Protein AF-A0A556RUH8-F1 (afdb_monomer_lite)

Sequence (161 aa):
MPDSLNKQFDNFNIKYSFSDSQRRYANPGLFAAMLGSIAVYNKSVTTTGSAFKWGSCFPSINHINGMSIDFTYKSYKGYKTVEINGKKIRERDYHPHTSQQYKDDEAFLNAMRLFFEKILVGKNVHFEEFRKLKGVANGGGLHDGHFHAEFSLTKIKEIEE

Organism: NCBI:txid1196095

Foldseek 3Di:
DDQWDFDDDPQFTQTEGEAADQAPDADPLRVVLVSQLRRQLRDYWYWHHAHHPVQHDPPDPQRGNRQKTKTFQLQWPAWDWDADPNDTDTDTHGHACVDPSVVSNLSSLVSSVVRFQAKEAEPDPRCVVVCVDHRYHHPYHVRPGIIMTGHDPVPDDDDDD

Secondary structure (DSSP, 8-state):
--SEEEEEETTEEEEEEE-S-S--B--HHHHHHHHHHHHHHTS-EEEEE-B-TTS--TT-GGGGGG-EEEEE-SSEEEEEEEEETTEEEEEEEE--TTSHHHHHHHHHHHHHTTT-SEEEE-SSGGGTTGGGSTTEEE--GGGGSEEEEE--GGG------

Structure (mmCIF, N/CA/C/O backbone):
data_AF-A0A556RUH8-F1
#
_entry.id   AF-A0A556RUH8-F1
#
loop_
_atom_site.group_PDB
_atom_site.id
_atom_site.type_symbol
_atom_site.label_atom_id
_atom_site.label_alt_id
_atom_site.label_comp_id
_atom_site.label_asym_id
_atom_site.label_entity_id
_atom_site.label_seq_id
_atom_site.pdbx_PDB_ins_code
_atom_site.Cartn_x
_atom_site.Cartn_y
_atom_site.Cartn_z
_atom_site.occupancy
_atom_site.B_iso_or_equiv
_atom_site.auth_seq_id
_atom_site.auth_comp_id
_atom_site.auth_asym_id
_atom_site.auth_atom_id
_atom_site.pdbx_PDB_model_num
ATOM 1 N N . MET A 1 1 ? -17.424 -1.406 -1.920 1.00 86.88 1 MET A N 1
ATOM 2 C CA . MET A 1 1 ? -16.996 -0.037 -1.564 1.00 86.88 1 MET A CA 1
ATOM 3 C C . MET A 1 1 ? -17.386 0.926 -2.679 1.00 86.88 1 MET A C 1
ATOM 5 O O . MET A 1 1 ? -17.464 0.462 -3.815 1.00 86.88 1 MET A O 1
ATOM 9 N N . PRO A 1 2 ? -17.695 2.203 -2.385 1.00 89.31 2 PRO A N 1
ATOM 10 C CA . PRO A 1 2 ? -17.899 3.211 -3.423 1.00 89.31 2 PRO A CA 1
ATOM 11 C C . PRO A 1 2 ? -16.605 3.482 -4.204 1.00 89.31 2 PRO A C 1
ATOM 13 O O . PRO A 1 2 ? -15.507 3.172 -3.748 1.00 89.31 2 PRO A O 1
ATOM 16 N N . ASP A 1 3 ? -16.746 4.075 -5.387 1.00 91.19 3 ASP A N 1
ATOM 17 C CA . ASP A 1 3 ? -15.632 4.352 -6.306 1.00 91.19 3 ASP A CA 1
ATOM 18 C C . ASP A 1 3 ? -14.676 5.424 -5.786 1.00 91.19 3 ASP A C 1
ATOM 20 O O . ASP A 1 3 ? -13.520 5.512 -6.189 1.00 91.19 3 ASP A O 1
ATOM 24 N N . SER A 1 4 ? -15.169 6.270 -4.895 1.00 94.88 4 SER A N 1
ATOM 25 C CA . SER A 1 4 ? -14.366 7.253 -4.197 1.00 94.88 4 SER A CA 1
ATOM 26 C C . SER A 1 4 ? -15.063 7.661 -2.913 1.00 94.88 4 SER A C 1
ATOM 28 O O . SER A 1 4 ? -16.277 7.500 -2.750 1.00 94.88 4 SER A O 1
ATOM 30 N N . LEU A 1 5 ? -14.278 8.217 -2.004 1.00 95.06 5 LEU A N 1
ATOM 31 C CA . LEU A 1 5 ? -14.770 8.915 -0.833 1.00 95.06 5 LEU A CA 1
ATOM 32 C C . LEU A 1 5 ? -13.907 10.153 -0.626 1.00 95.06 5 LEU A C 1
ATOM 34 O O . LEU A 1 5 ? -12.697 10.117 -0.836 1.00 95.06 5 LEU A O 1
ATOM 38 N N . ASN A 1 6 ? -14.539 11.245 -0.220 1.00 96.75 6 ASN A N 1
ATOM 39 C CA . ASN A 1 6 ? -13.869 12.458 0.220 1.00 96.75 6 ASN A CA 1
ATOM 40 C C . ASN A 1 6 ? -14.722 13.055 1.337 1.00 96.75 6 ASN A C 1
ATOM 42 O O . ASN A 1 6 ? -15.749 13.685 1.068 1.00 96.75 6 ASN A O 1
ATOM 46 N N . LYS A 1 7 ? -14.369 12.744 2.583 1.00 95.94 7 LYS A N 1
ATOM 47 C CA . LYS A 1 7 ? -15.135 13.130 3.768 1.00 95.94 7 LYS A CA 1
ATOM 48 C C . LYS A 1 7 ? -14.196 13.571 4.882 1.00 95.94 7 LYS A C 1
ATOM 50 O O . LYS A 1 7 ? -13.210 12.898 5.164 1.00 95.94 7 LYS A O 1
ATOM 55 N N . GLN A 1 8 ? -14.559 14.675 5.522 1.00 94.12 8 GLN A N 1
ATOM 56 C CA . GLN A 1 8 ? -13.918 15.179 6.727 1.00 94.12 8 GLN A CA 1
ATOM 57 C C . GLN A 1 8 ? -14.738 14.737 7.945 1.00 94.12 8 GLN A C 1
ATOM 59 O O . GLN A 1 8 ? -15.959 14.899 7.947 1.00 94.12 8 GLN A O 1
ATOM 64 N N . PHE A 1 9 ? -14.061 14.214 8.962 1.00 90.31 9 PHE A N 1
ATOM 65 C CA . PHE A 1 9 ? -14.603 13.896 10.280 1.00 90.31 9 PHE A CA 1
ATOM 66 C C . PHE A 1 9 ? -13.685 14.539 11.320 1.00 90.31 9 PHE A C 1
ATOM 68 O O . PHE A 1 9 ? -12.589 14.039 11.566 1.00 90.31 9 PHE A O 1
ATOM 75 N N . ASP A 1 10 ? -14.090 15.681 11.874 1.00 91.62 10 ASP A N 1
ATOM 76 C CA . ASP A 1 10 ? -13.254 16.518 12.743 1.00 91.62 10 ASP A CA 1
ATOM 77 C C . ASP A 1 10 ? -11.872 16.794 12.125 1.00 91.62 10 ASP A C 1
ATOM 79 O O . ASP A 1 10 ? -11.763 17.478 11.105 1.00 91.62 10 ASP A O 1
ATOM 83 N N . ASN A 1 11 ? -10.815 16.220 12.704 1.00 91.50 11 ASN A N 1
ATOM 84 C CA . ASN A 1 11 ? -9.428 16.372 12.264 1.00 91.50 11 ASN A CA 1
ATOM 85 C C . ASN A 1 11 ? -8.981 15.297 11.255 1.00 91.50 11 ASN A C 1
ATOM 87 O O . ASN A 1 11 ? -7.858 15.359 10.750 1.00 91.50 11 ASN A O 1
ATOM 91 N N . PHE A 1 12 ? -9.839 14.322 10.954 1.00 92.44 12 PHE A N 1
ATOM 92 C CA . PHE A 1 12 ? -9.554 13.219 10.045 1.00 92.44 12 PHE A CA 1
ATOM 93 C C . PHE A 1 12 ? -10.133 13.481 8.657 1.00 92.44 12 PHE A C 1
ATOM 95 O O . PHE A 1 12 ? -11.330 13.717 8.492 1.00 92.44 12 PHE A O 1
ATOM 102 N N . ASN A 1 13 ? -9.290 13.370 7.638 1.00 94.50 13 ASN A N 1
ATOM 103 C CA . ASN A 1 13 ? -9.694 13.386 6.243 1.00 94.50 13 ASN A CA 1
ATOM 104 C C . ASN A 1 13 ? -9.624 11.972 5.669 1.00 94.50 13 ASN A C 1
ATOM 106 O O . ASN A 1 13 ? -8.546 11.396 5.505 1.00 94.50 13 ASN A O 1
ATOM 110 N N . ILE A 1 14 ? -10.785 11.428 5.319 1.00 96.56 14 ILE A N 1
ATOM 111 C CA . ILE A 1 14 ? -10.893 10.143 4.647 1.00 96.56 14 ILE A CA 1
ATOM 112 C C . ILE A 1 14 ? -11.099 10.400 3.161 1.00 96.56 14 ILE A C 1
ATOM 114 O O . ILE A 1 14 ? -12.210 10.690 2.699 1.00 96.56 14 ILE A O 1
ATOM 118 N N . LYS A 1 15 ? -10.005 10.265 2.405 1.00 97.44 15 LYS A N 1
ATOM 119 C CA . LYS A 1 15 ? -9.995 10.471 0.959 1.00 97.44 15 LYS A CA 1
ATOM 120 C C . LYS A 1 15 ? -9.384 9.289 0.212 1.00 97.44 15 LYS A C 1
ATOM 122 O O . LYS A 1 15 ? -8.211 8.971 0.397 1.00 97.44 15 LYS A O 1
ATOM 127 N N . TYR A 1 16 ? -10.159 8.674 -0.678 1.00 96.75 16 TYR A N 1
ATOM 128 C CA . TYR A 1 16 ? -9.640 7.675 -1.609 1.00 96.75 16 TYR A CA 1
ATOM 129 C C . TYR A 1 16 ? -10.362 7.679 -2.953 1.00 96.75 16 TYR A C 1
ATOM 131 O O . TYR A 1 16 ? -11.505 8.124 -3.069 1.00 96.75 16 TYR A O 1
ATOM 139 N N . SER A 1 17 ? -9.690 7.114 -3.950 1.00 96.31 17 SER A N 1
ATOM 140 C CA . SER A 1 17 ? -10.268 6.724 -5.235 1.00 96.31 17 SER A CA 1
ATOM 141 C C . SER A 1 17 ? -9.977 5.258 -5.526 1.00 96.31 17 SER A C 1
ATOM 143 O O . SER A 1 17 ? -8.940 4.728 -5.126 1.00 96.31 17 SER A O 1
ATOM 145 N N . PHE A 1 18 ? -10.889 4.612 -6.235 1.00 94.06 18 PHE A N 1
ATOM 146 C CA . PHE A 1 18 ? -10.732 3.265 -6.752 1.00 94.06 18 PHE A CA 1
ATOM 147 C C . PHE A 1 18 ? -10.385 3.297 -8.247 1.00 94.06 18 PHE A C 1
ATOM 149 O O . PHE A 1 18 ? -10.999 4.046 -9.009 1.00 94.06 18 PHE A O 1
ATOM 156 N N . SER A 1 19 ? -9.435 2.463 -8.673 1.00 90.56 19 SER A N 1
ATOM 157 C CA . SER A 1 19 ? -9.022 2.321 -10.076 1.00 90.56 19 SER A CA 1
ATOM 158 C C . SER A 1 19 ? -8.778 0.860 -10.480 1.00 90.56 19 SER A C 1
ATOM 160 O O . SER A 1 19 ? -8.849 -0.057 -9.669 1.00 90.56 19 SER A O 1
ATOM 162 N N . ASP A 1 20 ? -8.493 0.647 -11.767 1.00 80.75 20 ASP A N 1
ATOM 163 C CA . ASP A 1 20 ? -7.796 -0.526 -12.328 1.00 80.75 20 ASP A CA 1
ATOM 164 C C . ASP A 1 20 ? -8.478 -1.902 -12.294 1.00 80.75 20 ASP A C 1
ATOM 166 O O . ASP A 1 20 ? -7.974 -2.839 -12.917 1.00 80.75 20 ASP A O 1
ATOM 170 N N . SER A 1 21 ? -9.635 -2.075 -11.650 1.00 84.75 21 SER A N 1
ATOM 171 C CA . SER A 1 21 ? -10.362 -3.349 -11.739 1.00 84.75 21 SER A CA 1
ATOM 172 C C . SER A 1 21 ? -11.881 -3.227 -11.602 1.00 84.75 21 SER A C 1
ATOM 174 O O . SER A 1 21 ? -12.439 -2.161 -11.377 1.00 84.75 21 SER A O 1
ATOM 176 N N . GLN A 1 22 ? -12.592 -4.345 -11.753 1.00 87.00 22 GLN A N 1
ATOM 177 C CA . GLN A 1 22 ? -14.010 -4.458 -11.376 1.00 87.00 22 GLN A CA 1
ATOM 178 C C . GLN A 1 22 ? -14.188 -5.029 -9.957 1.00 87.00 22 GLN A C 1
ATOM 180 O O . GLN A 1 22 ? -15.314 -5.206 -9.487 1.00 87.00 22 GLN A O 1
ATOM 185 N N . ARG A 1 23 ? -13.082 -5.311 -9.255 1.00 89.12 23 ARG A N 1
ATOM 186 C CA . ARG A 1 23 ? -13.060 -5.992 -7.959 1.00 89.12 23 ARG A CA 1
ATOM 187 C C . ARG A 1 23 ? -13.343 -5.011 -6.810 1.00 89.12 23 ARG A C 1
ATOM 189 O O . ARG A 1 23 ? -12.465 -4.689 -6.017 1.00 89.12 23 ARG A O 1
ATOM 196 N N . ARG A 1 24 ? -14.572 -4.489 -6.759 1.00 88.50 24 ARG A N 1
ATOM 197 C CA . ARG A 1 24 ? -15.016 -3.420 -5.833 1.00 88.50 24 ARG A CA 1
ATOM 198 C C . ARG A 1 24 ? -15.602 -3.927 -4.514 1.00 88.50 24 ARG A C 1
ATOM 200 O O . ARG A 1 24 ? -16.005 -3.133 -3.659 1.00 88.50 24 ARG A O 1
ATOM 207 N N . TYR A 1 25 ? -15.749 -5.234 -4.355 1.00 90.50 25 TYR A N 1
ATOM 208 C CA . TYR A 1 25 ? -16.288 -5.811 -3.137 1.00 90.50 25 TYR A CA 1
ATOM 209 C C . TYR A 1 25 ? -15.175 -5.983 -2.113 1.00 90.50 25 TYR A C 1
ATOM 211 O O . TYR A 1 25 ? -14.205 -6.690 -2.361 1.00 90.50 25 TYR A O 1
ATOM 219 N N . ALA A 1 26 ? -15.357 -5.339 -0.967 1.00 92.00 26 ALA A N 1
ATOM 220 C CA . ALA A 1 26 ? -14.530 -5.477 0.215 1.00 92.00 26 ALA A CA 1
ATOM 221 C C . ALA A 1 26 ? -15.437 -5.976 1.340 1.00 92.00 26 ALA A C 1
ATOM 223 O O . ALA A 1 26 ? -16.564 -5.486 1.475 1.00 92.00 26 ALA A O 1
ATOM 224 N N . ASN A 1 27 ? -14.953 -6.929 2.133 1.00 91.38 27 ASN A N 1
ATOM 225 C CA . ASN A 1 27 ? -15.631 -7.321 3.361 1.00 91.38 27 ASN A CA 1
ATOM 226 C C . ASN A 1 27 ? -15.825 -6.0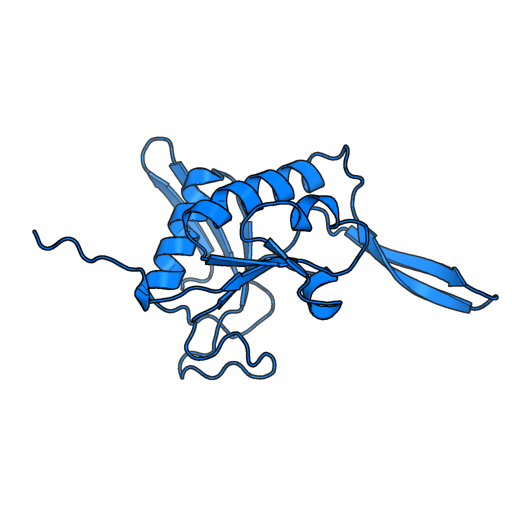77 4.263 1.00 91.38 27 ASN A C 1
ATOM 228 O O . ASN A 1 27 ? -14.919 -5.242 4.311 1.00 91.38 27 ASN A O 1
ATOM 232 N N . PRO A 1 28 ? -16.956 -5.924 4.983 1.00 91.25 28 PRO A N 1
ATOM 233 C CA . PRO A 1 28 ? -17.198 -4.752 5.828 1.00 91.25 28 PRO A CA 1
ATOM 234 C C . PRO A 1 28 ? -16.091 -4.468 6.852 1.00 91.25 28 PRO A C 1
ATOM 236 O O . PRO A 1 28 ? -15.685 -3.317 6.991 1.00 91.25 28 PRO A O 1
ATOM 239 N N . GLY A 1 29 ? -15.551 -5.499 7.510 1.00 91.19 29 GLY A N 1
ATOM 240 C CA . GLY A 1 29 ? -14.451 -5.354 8.466 1.00 91.19 29 GLY A CA 1
ATOM 241 C C . GLY A 1 29 ? -13.157 -4.892 7.797 1.00 91.19 29 GLY A C 1
ATOM 242 O O . GLY A 1 29 ? -12.512 -3.959 8.272 1.00 91.19 29 GLY A O 1
ATOM 243 N N . LEU A 1 30 ? -12.830 -5.463 6.632 1.00 93.31 30 LEU A N 1
ATOM 244 C CA . LEU A 1 30 ? -11.696 -5.001 5.829 1.00 93.31 30 LEU A CA 1
ATOM 245 C C . LEU A 1 30 ? -11.887 -3.545 5.385 1.00 93.31 30 LEU A C 1
ATOM 247 O O . LEU A 1 30 ? -10.947 -2.753 5.405 1.00 93.31 30 LEU A O 1
ATOM 251 N N . PHE A 1 31 ? -13.100 -3.182 4.969 1.00 94.12 31 PHE A N 1
ATOM 252 C CA . PHE A 1 31 ? -13.390 -1.830 4.514 1.00 94.12 31 PHE A CA 1
ATOM 253 C C . PHE A 1 31 ? -13.282 -0.828 5.669 1.00 94.12 31 PHE A C 1
ATOM 255 O O . PHE A 1 31 ? -12.683 0.229 5.496 1.00 94.12 31 PHE A O 1
ATOM 262 N N . ALA A 1 32 ? -13.753 -1.180 6.866 1.00 93.62 32 ALA A N 1
ATOM 263 C CA . ALA A 1 32 ? -13.547 -0.379 8.069 1.00 93.62 32 ALA A CA 1
ATOM 264 C C . ALA A 1 32 ? -12.051 -0.218 8.405 1.00 93.62 32 ALA A C 1
ATOM 266 O O . ALA A 1 32 ? -11.602 0.902 8.647 1.00 93.62 32 ALA A O 1
ATOM 267 N N . ALA A 1 33 ? -11.259 -1.295 8.329 1.00 94.62 33 ALA A N 1
ATOM 268 C CA . ALA A 1 33 ? -9.805 -1.253 8.522 1.00 94.62 33 ALA A CA 1
ATOM 269 C C . ALA A 1 33 ? -9.102 -0.334 7.505 1.00 94.62 33 ALA A C 1
ATOM 271 O O . ALA A 1 33 ? -8.223 0.455 7.868 1.00 94.62 33 ALA A O 1
ATOM 272 N N . MET A 1 34 ? -9.528 -0.372 6.238 1.00 95.50 34 MET A N 1
ATOM 273 C CA . MET A 1 34 ? -9.074 0.565 5.207 1.00 95.50 34 MET A CA 1
ATOM 274 C C . MET A 1 34 ? -9.404 2.014 5.589 1.00 95.50 34 MET A C 1
ATOM 276 O O . MET A 1 34 ? -8.516 2.863 5.549 1.00 95.50 34 MET A O 1
ATOM 280 N N . LEU A 1 35 ? -10.652 2.315 5.964 1.00 95.69 35 LEU A N 1
ATOM 281 C CA . LEU A 1 35 ? -11.061 3.677 6.327 1.00 95.69 35 LEU A CA 1
ATOM 282 C C . LEU A 1 35 ? -10.295 4.195 7.552 1.00 95.69 35 LEU A C 1
ATOM 284 O O . LEU A 1 35 ? -9.838 5.337 7.531 1.00 95.69 35 LEU A O 1
ATOM 288 N N . GLY A 1 36 ? -10.082 3.352 8.567 1.00 95.50 36 GLY A N 1
ATOM 289 C CA . GLY A 1 36 ? -9.261 3.678 9.736 1.00 95.50 36 GLY A CA 1
ATOM 290 C C . GLY A 1 36 ? -7.810 3.990 9.361 1.00 95.50 36 GLY A C 1
ATOM 291 O O . GLY A 1 36 ? -7.254 4.995 9.802 1.00 95.50 36 GLY A O 1
ATOM 292 N N . SER A 1 37 ? -7.222 3.193 8.465 1.00 96.75 37 SER A N 1
ATOM 293 C CA . SER A 1 37 ? -5.863 3.430 7.956 1.00 96.75 37 SER A CA 1
ATOM 294 C C . SER A 1 37 ? -5.756 4.777 7.233 1.00 96.75 37 SER A C 1
ATOM 296 O O . SER A 1 37 ? -4.797 5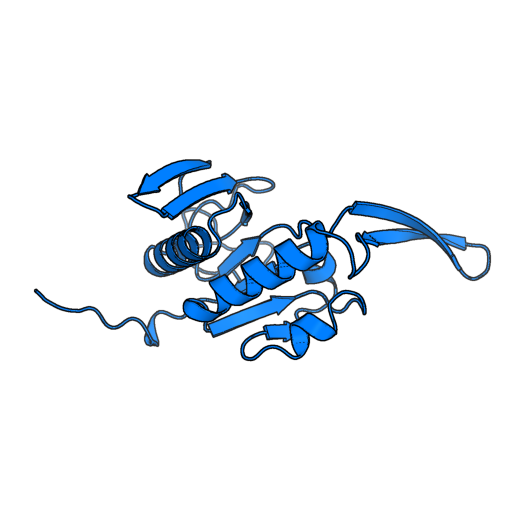.519 7.432 1.00 96.75 37 SER A O 1
ATOM 298 N N . ILE A 1 38 ? -6.755 5.126 6.415 1.00 97.50 38 ILE A N 1
ATOM 299 C CA . ILE A 1 38 ? -6.789 6.405 5.690 1.00 97.50 38 ILE A CA 1
ATOM 300 C C . ILE A 1 38 ? -6.979 7.574 6.659 1.00 97.50 38 ILE A C 1
ATOM 302 O O . ILE A 1 38 ? -6.311 8.591 6.499 1.00 97.50 38 ILE A O 1
ATOM 306 N N . ALA A 1 39 ? -7.837 7.429 7.672 1.00 97.19 39 ALA A N 1
ATOM 307 C CA . ALA A 1 39 ? -8.043 8.456 8.688 1.00 97.19 39 ALA A CA 1
ATOM 308 C C . ALA A 1 39 ? -6.733 8.786 9.421 1.00 97.19 39 ALA A C 1
ATOM 310 O O . ALA A 1 39 ? -6.361 9.953 9.510 1.00 97.19 39 ALA A O 1
ATOM 311 N N . VAL A 1 40 ? -5.986 7.765 9.862 1.00 96.88 40 VAL A N 1
ATOM 312 C CA . VAL A 1 40 ? -4.677 7.950 10.516 1.00 96.88 40 VAL A CA 1
ATOM 313 C C . VAL A 1 40 ? -3.649 8.568 9.563 1.00 96.88 40 VAL A C 1
ATOM 315 O O . VAL A 1 40 ? -2.880 9.439 9.961 1.00 96.88 40 VAL A O 1
ATOM 318 N N . TYR A 1 41 ? -3.636 8.144 8.298 1.00 97.56 41 TYR A N 1
ATOM 319 C CA . TYR A 1 41 ? -2.720 8.677 7.288 1.00 97.56 41 TYR A CA 1
ATOM 320 C C . TYR A 1 41 ? -3.038 10.126 6.876 1.00 97.56 41 TYR A C 1
ATOM 322 O O . TYR A 1 41 ? -2.137 10.882 6.504 1.00 97.56 41 TYR A O 1
ATOM 330 N N . ASN A 1 42 ? -4.314 10.513 6.945 1.00 96.31 42 ASN A N 1
ATOM 331 C CA . ASN A 1 42 ? -4.839 11.855 6.698 1.00 96.31 42 ASN A CA 1
ATOM 332 C C . ASN A 1 42 ? -4.459 12.456 5.328 1.00 96.31 42 ASN A C 1
ATOM 334 O O . ASN A 1 42 ? -4.290 13.667 5.162 1.00 96.31 42 ASN A O 1
ATOM 338 N N . LYS A 1 43 ? -4.285 11.596 4.322 1.00 96.00 43 LYS A N 1
ATOM 339 C CA . LYS A 1 43 ? -3.927 11.949 2.944 1.00 96.00 43 LYS A CA 1
ATOM 340 C C . LYS A 1 43 ? -4.665 11.028 1.975 1.00 96.00 43 LYS A C 1
ATOM 342 O O . LYS A 1 43 ? -5.086 9.931 2.326 1.00 96.00 43 LYS A O 1
ATOM 347 N N . SER A 1 44 ? -4.780 11.472 0.725 1.00 96.56 44 SER A N 1
ATOM 348 C CA . SER A 1 44 ? -5.427 10.687 -0.330 1.00 96.56 44 SER A CA 1
ATOM 349 C C . SER A 1 44 ? -4.638 9.422 -0.668 1.00 96.56 44 SER A C 1
ATOM 351 O O . SER A 1 44 ? -3.412 9.485 -0.818 1.00 96.56 44 SER A O 1
ATOM 353 N N . VAL A 1 45 ? -5.358 8.321 -0.888 1.00 96.75 45 VAL A N 1
ATOM 354 C CA . VAL A 1 45 ? -4.819 7.047 -1.395 1.00 96.75 45 VAL A CA 1
ATOM 355 C C . VAL A 1 45 ? -5.601 6.554 -2.613 1.00 96.75 45 VAL A C 1
ATOM 357 O O . VAL A 1 45 ? -6.755 6.938 -2.812 1.00 96.75 45 VAL A O 1
ATOM 360 N N . THR A 1 46 ? -4.991 5.675 -3.406 1.00 96.69 46 THR A N 1
ATOM 361 C CA . THR A 1 46 ? -5.670 4.971 -4.500 1.00 96.69 46 THR A CA 1
ATOM 362 C C . THR A 1 46 ? -5.651 3.475 -4.224 1.00 96.69 46 THR A C 1
ATOM 364 O O . THR A 1 46 ? -4.585 2.901 -4.001 1.00 96.69 46 THR A O 1
ATOM 367 N N . THR A 1 47 ? -6.827 2.848 -4.235 1.00 94.94 47 THR A N 1
ATOM 368 C CA . THR A 1 47 ? -6.975 1.388 -4.162 1.00 94.94 47 THR A CA 1
ATOM 369 C C . THR A 1 47 ? -7.276 0.815 -5.545 1.00 94.94 47 THR A C 1
ATOM 371 O O . THR A 1 47 ? -8.025 1.416 -6.312 1.00 94.94 47 THR A O 1
ATOM 374 N N . THR A 1 48 ? -6.697 -0.339 -5.878 1.00 91.25 48 THR A N 1
ATOM 375 C CA . THR A 1 48 ? -6.816 -0.941 -7.220 1.00 91.25 48 THR A CA 1
ATOM 376 C C . THR A 1 48 ? -7.705 -2.184 -7.263 1.00 91.25 48 THR A C 1
ATOM 378 O O . THR A 1 48 ? -7.993 -2.730 -8.335 1.00 91.25 48 THR A O 1
ATOM 381 N N . GLY A 1 49 ? -8.170 -2.678 -6.114 1.00 85.00 49 GLY A N 1
ATOM 382 C CA . GLY A 1 49 ? -8.941 -3.915 -6.102 1.00 85.00 49 GLY A CA 1
ATOM 383 C C . GLY A 1 49 ? -9.029 -4.623 -4.766 1.00 85.00 49 GLY A C 1
ATOM 384 O O . GLY A 1 49 ? -8.105 -4.605 -3.961 1.00 85.00 49 GLY A O 1
ATOM 385 N N . SER A 1 50 ? -10.146 -5.319 -4.595 1.00 91.38 50 SER A N 1
ATOM 386 C CA . SER A 1 50 ? -10.348 -6.392 -3.631 1.00 91.38 50 SER A CA 1
ATOM 387 C C . SER A 1 50 ? -10.947 -7.602 -4.370 1.00 91.38 50 SER A C 1
ATOM 389 O O . SER A 1 50 ? -10.257 -8.199 -5.204 1.00 91.38 50 SER A O 1
ATOM 391 N N . ALA A 1 51 ? -12.229 -7.925 -4.171 1.00 91.94 51 ALA A N 1
ATOM 392 C CA . ALA A 1 51 ? -12.931 -9.024 -4.845 1.00 91.94 51 ALA A CA 1
ATOM 393 C C . ALA A 1 51 ? -14.084 -8.555 -5.750 1.00 91.94 51 ALA A C 1
ATOM 395 O O . ALA A 1 51 ? -14.546 -7.415 -5.681 1.00 91.94 51 ALA A O 1
ATO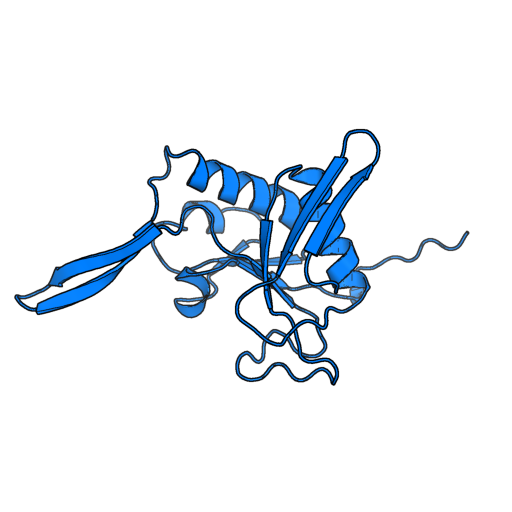M 396 N N . PHE A 1 52 ? -14.600 -9.445 -6.596 1.00 90.06 52 PHE A N 1
ATOM 397 C CA . PHE A 1 52 ? -15.891 -9.258 -7.262 1.00 90.06 52 PHE A CA 1
ATOM 398 C C . PHE A 1 52 ? -17.052 -9.351 -6.263 1.00 90.06 52 PHE A C 1
ATOM 400 O O . PHE A 1 52 ? -16.923 -9.947 -5.197 1.00 90.06 52 PHE A O 1
ATOM 407 N N . LYS A 1 53 ? -18.224 -8.815 -6.635 1.00 86.38 53 LYS A N 1
ATOM 408 C CA . LYS A 1 53 ? -19.435 -8.822 -5.788 1.00 86.38 53 LYS A CA 1
ATOM 409 C C . LYS A 1 53 ? -19.844 -10.222 -5.310 1.00 86.38 53 LYS A C 1
ATOM 411 O O . LYS A 1 53 ? -20.377 -10.354 -4.219 1.00 86.38 53 LYS A O 1
ATOM 416 N N . TRP A 1 54 ? -19.579 -11.254 -6.107 1.00 86.62 54 TRP A N 1
ATOM 417 C CA . TRP A 1 54 ? -19.844 -12.657 -5.767 1.00 86.62 54 TRP A CA 1
ATOM 418 C C . TRP A 1 54 ? -18.664 -13.350 -5.057 1.00 86.62 54 TRP A C 1
ATOM 420 O O . TRP A 1 54 ? -18.569 -14.572 -5.069 1.00 86.62 54 TRP A O 1
ATOM 430 N N . GLY A 1 55 ? -17.720 -12.590 -4.491 1.00 81.94 55 GLY A N 1
ATOM 431 C CA . GLY A 1 55 ? -16.596 -13.106 -3.698 1.00 81.94 55 GLY A CA 1
ATOM 432 C C . GLY A 1 55 ? -15.425 -13.673 -4.505 1.00 81.94 55 GLY A C 1
ATOM 433 O O . GLY A 1 55 ? -14.368 -13.938 -3.930 1.00 81.94 55 GLY A O 1
ATOM 434 N N . SER A 1 56 ? -15.568 -13.814 -5.830 1.00 86.31 56 SER A N 1
ATOM 435 C CA . SER A 1 56 ? -14.469 -14.257 -6.695 1.00 86.31 56 SER A CA 1
ATOM 436 C C . SER A 1 56 ? -13.315 -13.263 -6.679 1.00 86.31 56 SER A C 1
ATOM 438 O O . SER A 1 56 ? -13.507 -12.046 -6.650 1.00 86.31 56 SER A O 1
ATOM 440 N N . CYS A 1 57 ? -12.105 -13.797 -6.742 1.00 82.75 57 CYS A N 1
ATOM 441 C CA . CYS A 1 57 ? -10.865 -13.047 -6.639 1.00 82.75 57 CYS A CA 1
ATOM 442 C C . CYS A 1 57 ? -9.975 -13.183 -7.886 1.00 82.75 57 CYS A C 1
ATOM 444 O O . CYS A 1 57 ? -8.903 -12.589 -7.935 1.00 82.75 57 CYS A O 1
ATOM 446 N N . PHE A 1 58 ? -10.428 -13.898 -8.928 1.00 81.06 58 PHE A N 1
ATOM 447 C CA . PHE A 1 58 ? -9.656 -14.099 -10.159 1.00 81.06 58 PHE A CA 1
ATOM 448 C C . PHE A 1 58 ? -9.153 -12.763 -10.755 1.00 81.06 58 PHE A C 1
ATOM 450 O O . PHE A 1 58 ? -9.934 -11.813 -10.854 1.00 81.06 58 PHE A O 1
ATOM 457 N N . PRO A 1 59 ? -7.875 -12.665 -11.176 1.00 81.00 59 PRO A N 1
ATOM 458 C CA . PRO A 1 59 ? -6.849 -13.719 -11.196 1.00 81.00 59 PRO A CA 1
ATOM 459 C C . PRO A 1 59 ? -6.039 -13.862 -9.892 1.00 81.00 59 PRO A C 1
ATOM 461 O O . PRO A 1 59 ? -5.176 -14.731 -9.811 1.00 81.00 59 PRO A O 1
ATOM 464 N N . SER A 1 60 ? -6.281 -13.028 -8.878 1.00 81.31 60 SER A N 1
ATOM 465 C CA . SER A 1 60 ? -5.500 -13.001 -7.636 1.00 81.31 60 SER A CA 1
ATOM 466 C C . SER A 1 60 ? -6.204 -13.758 -6.510 1.00 81.31 60 SER A C 1
ATOM 468 O O . SER A 1 60 ? -7.099 -13.233 -5.852 1.00 81.31 60 SER A O 1
ATOM 470 N N . ILE A 1 61 ? -5.765 -14.989 -6.240 1.00 81.56 61 ILE A N 1
ATOM 471 C CA . ILE A 1 61 ? -6.372 -15.873 -5.227 1.00 81.56 61 ILE A CA 1
ATOM 472 C C . ILE A 1 61 ? -6.432 -15.264 -3.814 1.00 81.56 61 ILE A C 1
ATOM 474 O O . ILE A 1 61 ? -7.299 -15.632 -3.023 1.00 81.56 61 ILE A O 1
ATOM 478 N N . ASN A 1 62 ? -5.580 -14.279 -3.518 1.00 84.00 62 ASN A N 1
ATOM 479 C CA . ASN A 1 62 ? -5.451 -13.677 -2.192 1.00 84.00 62 ASN A CA 1
ATOM 480 C C . ASN A 1 62 ? -6.624 -12.762 -1.802 1.00 84.00 62 ASN A C 1
ATOM 482 O O . ASN A 1 62 ? -6.755 -12.424 -0.630 1.00 84.00 62 ASN A O 1
ATOM 486 N N . HIS A 1 63 ? -7.489 -12.357 -2.740 1.00 84.31 63 HIS A N 1
ATOM 487 C CA . HIS A 1 63 ? -8.645 -11.487 -2.446 1.00 84.31 63 HIS A CA 1
ATOM 488 C C . HIS A 1 63 ? -9.945 -12.232 -2.202 1.00 84.31 63 HIS A C 1
ATOM 490 O O . HIS A 1 63 ? -11.015 -11.633 -2.291 1.00 84.31 63 HIS A O 1
ATOM 496 N N . ILE A 1 64 ? -9.892 -13.537 -1.945 1.00 85.88 64 ILE A N 1
ATOM 497 C CA . ILE A 1 64 ? -11.108 -14.328 -1.778 1.00 85.88 64 ILE A CA 1
ATOM 498 C C . ILE A 1 64 ? -12.041 -13.687 -0.742 1.00 85.88 64 ILE A C 1
ATOM 500 O O . ILE A 1 64 ? -11.610 -13.239 0.321 1.00 85.88 64 ILE A O 1
ATOM 504 N N . ASN A 1 65 ? -13.322 -13.574 -1.095 1.00 87.31 65 ASN A N 1
ATOM 505 C CA . ASN A 1 65 ? -14.367 -13.004 -0.241 1.00 87.31 65 ASN A CA 1
ATOM 506 C C . ASN A 1 65 ? -14.103 -11.568 0.257 1.00 87.31 65 ASN A C 1
ATOM 508 O O . ASN A 1 65 ? -14.681 -11.141 1.255 1.00 87.31 65 ASN A O 1
ATOM 512 N N . GLY A 1 66 ? -13.262 -10.802 -0.445 1.00 88.88 66 GLY A N 1
ATOM 513 C CA . GLY A 1 66 ? -12.971 -9.411 -0.100 1.00 88.88 66 GLY A CA 1
ATOM 514 C C . GLY A 1 66 ? -12.130 -9.262 1.170 1.00 88.88 66 GLY A C 1
ATOM 515 O O . GLY A 1 66 ? -12.304 -8.282 1.890 1.00 88.88 66 GLY A O 1
ATOM 516 N N . MET A 1 67 ? -11.269 -10.246 1.453 1.00 90.88 67 MET A N 1
ATOM 517 C CA . MET A 1 67 ? -10.411 -10.319 2.647 1.00 90.88 67 MET A CA 1
ATOM 518 C C . MET A 1 67 ? -9.015 -9.711 2.462 1.00 90.88 67 MET A C 1
ATOM 520 O O . MET A 1 67 ? -8.205 -9.713 3.387 1.00 90.88 67 MET A O 1
ATOM 524 N N . SER A 1 68 ? -8.736 -9.149 1.289 1.00 92.88 68 SER A N 1
ATOM 525 C CA . SER A 1 68 ? -7.552 -8.323 1.072 1.00 92.88 68 SER A CA 1
ATOM 526 C C . SER A 1 68 ? -7.817 -7.185 0.100 1.00 92.88 68 SER A C 1
ATOM 528 O O . SER A 1 68 ? -8.784 -7.216 -0.673 1.00 92.88 68 SER A O 1
ATOM 530 N N . ILE A 1 69 ? -6.967 -6.167 0.138 1.00 94.56 69 ILE A N 1
ATOM 531 C CA . ILE A 1 69 ? -7.110 -4.963 -0.677 1.00 94.56 69 ILE A CA 1
ATOM 532 C C . ILE A 1 69 ? -5.754 -4.436 -1.136 1.00 94.56 69 ILE A C 1
ATOM 534 O O . ILE A 1 69 ? -4.787 -4.425 -0.373 1.00 94.56 69 ILE A O 1
ATOM 538 N N . ASP A 1 70 ? -5.711 -4.000 -2.392 1.00 95.06 70 ASP A N 1
ATOM 539 C CA . ASP A 1 70 ? -4.510 -3.469 -3.026 1.00 95.06 70 ASP A CA 1
ATOM 540 C C . ASP A 1 70 ? -4.505 -1.934 -3.014 1.00 95.06 70 ASP A C 1
ATOM 542 O O . ASP A 1 70 ? -5.548 -1.298 -3.217 1.00 95.06 70 ASP A O 1
ATOM 546 N N . PHE A 1 71 ? -3.321 -1.335 -2.854 1.00 96.25 71 PHE A N 1
ATOM 547 C CA . PHE A 1 71 ? -3.103 0.114 -2.945 1.00 96.25 71 PHE A CA 1
ATOM 548 C C . PHE A 1 71 ? -1.889 0.459 -3.801 1.00 96.25 71 PHE A C 1
ATOM 550 O O . PHE A 1 71 ? -0.864 -0.213 -3.743 1.00 96.25 71 PHE A O 1
ATOM 557 N N . THR A 1 72 ? -1.956 1.551 -4.556 1.00 96.00 72 THR A N 1
ATOM 558 C CA . THR A 1 72 ? -0.814 2.011 -5.359 1.00 96.00 72 THR A CA 1
ATOM 559 C C . THR A 1 72 ? 0.292 2.595 -4.482 1.00 96.00 72 THR A C 1
ATOM 561 O O . THR A 1 72 ? 0.004 3.408 -3.602 1.00 96.00 72 THR A O 1
ATOM 564 N N . TYR A 1 73 ? 1.553 2.294 -4.794 1.00 97.44 73 TYR A N 1
ATOM 565 C CA . TYR A 1 73 ? 2.680 3.069 -4.271 1.00 97.44 73 TYR A CA 1
ATOM 566 C C . TYR A 1 73 ? 2.673 4.480 -4.852 1.00 97.44 73 TYR A C 1
ATOM 568 O O . TYR A 1 73 ? 2.624 4.646 -6.071 1.00 97.44 73 TYR A O 1
ATOM 576 N N . LYS A 1 74 ? 2.830 5.498 -4.008 1.00 97.12 74 LYS A N 1
ATOM 577 C CA . LYS A 1 74 ? 3.149 6.850 -4.475 1.00 97.12 74 LYS A CA 1
ATOM 578 C C . LYS A 1 74 ? 4.568 6.936 -5.013 1.00 97.12 74 LYS A C 1
ATOM 580 O O . LYS A 1 74 ? 4.830 7.751 -5.893 1.00 97.12 74 LYS A O 1
ATOM 585 N N . SER A 1 75 ? 5.490 6.121 -4.498 1.00 97.44 75 SER A N 1
ATOM 586 C CA . SER A 1 75 ? 6.864 6.075 -4.999 1.00 97.44 75 SER A CA 1
ATOM 587 C C . SER A 1 75 ? 6.981 5.415 -6.369 1.00 97.44 75 SER A C 1
ATOM 589 O O . SER A 1 75 ? 8.015 5.587 -7.005 1.00 97.44 75 SER A O 1
ATOM 591 N N . TYR A 1 76 ? 5.954 4.725 -6.876 1.00 95.50 76 TYR A N 1
ATOM 592 C CA . TYR A 1 76 ? 5.984 4.162 -8.223 1.00 95.50 76 TYR A CA 1
ATOM 593 C C . TYR A 1 76 ? 5.894 5.259 -9.291 1.00 95.50 76 TYR A C 1
ATOM 595 O O . TYR A 1 76 ? 4.944 6.035 -9.332 1.00 95.50 76 TYR A O 1
ATOM 603 N N . LYS A 1 77 ? 6.886 5.297 -10.187 1.00 94.44 77 LYS A N 1
ATOM 604 C CA . LYS A 1 77 ? 7.033 6.325 -11.232 1.00 94.44 77 LYS A CA 1
ATOM 605 C C . LYS A 1 77 ? 6.762 5.790 -12.645 1.00 94.44 77 LYS A C 1
ATOM 607 O O . LYS A 1 77 ? 6.848 6.522 -13.628 1.00 94.44 77 LYS A O 1
ATOM 612 N N . GLY A 1 78 ? 6.429 4.506 -12.769 1.00 92.75 78 GLY A N 1
ATOM 613 C CA . GLY A 1 78 ? 6.217 3.844 -14.053 1.00 92.75 78 GLY A CA 1
ATOM 614 C C . GLY A 1 78 ? 7.370 2.913 -14.408 1.00 92.75 78 GLY A C 1
ATOM 615 O O . GLY A 1 78 ? 7.790 2.096 -13.591 1.00 92.75 78 GLY A O 1
ATOM 616 N N . TYR A 1 79 ? 7.858 2.993 -15.645 1.00 94.12 79 TYR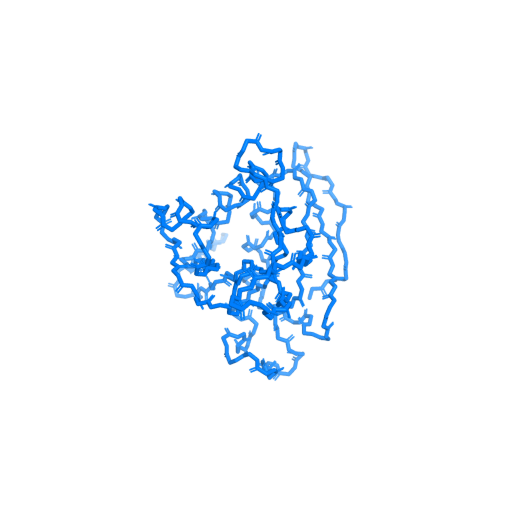 A N 1
ATOM 617 C CA . TYR A 1 79 ? 8.927 2.126 -16.137 1.00 94.12 79 TYR A CA 1
ATOM 618 C C . TYR A 1 79 ? 10.088 2.943 -16.690 1.00 94.12 79 TYR A C 1
ATOM 620 O O . TYR A 1 79 ? 9.873 3.878 -17.461 1.00 94.12 79 TYR A O 1
ATOM 628 N N . LYS A 1 80 ? 11.310 2.521 -16.374 1.00 94.50 80 LYS A N 1
ATOM 629 C CA . LYS A 1 80 ? 12.540 2.972 -17.026 1.00 94.50 80 LYS A CA 1
ATOM 630 C C . LYS A 1 80 ? 13.066 1.888 -17.957 1.00 94.50 80 LYS A C 1
ATOM 632 O O . LYS A 1 80 ? 12.823 0.700 -17.748 1.00 94.50 80 LYS A O 1
ATOM 637 N N . THR A 1 81 ? 13.794 2.302 -18.983 1.00 96.06 81 THR A N 1
ATOM 638 C CA . THR A 1 81 ? 14.543 1.378 -19.835 1.00 96.06 81 THR A CA 1
ATOM 639 C C . THR A 1 81 ? 15.961 1.282 -19.300 1.00 96.06 81 THR A C 1
ATOM 641 O O . THR A 1 81 ? 16.634 2.301 -19.172 1.00 96.06 81 THR A O 1
ATOM 644 N N . VAL A 1 82 ? 16.407 0.067 -19.007 1.00 93.38 82 VAL A N 1
ATOM 645 C CA . VAL A 1 82 ? 17.796 -0.242 -18.663 1.00 93.38 82 VAL A CA 1
ATOM 646 C C . VAL A 1 82 ? 18.384 -1.157 -19.727 1.00 93.38 82 VAL A C 1
ATOM 648 O O . VAL A 1 82 ? 17.650 -1.861 -20.424 1.00 93.38 82 VAL A O 1
ATOM 651 N N . GLU A 1 83 ? 19.702 -1.140 -19.875 1.00 95.44 83 GLU A N 1
ATOM 652 C CA . GLU A 1 83 ? 20.409 -2.033 -20.785 1.00 95.44 83 GLU A CA 1
ATOM 653 C C . GLU A 1 83 ? 21.204 -3.056 -19.979 1.00 95.44 83 GLU A C 1
ATOM 655 O O . GLU A 1 83 ? 22.039 -2.693 -19.155 1.00 95.44 83 GLU A O 1
ATOM 660 N N . ILE A 1 84 ? 20.916 -4.338 -20.199 1.00 92.88 84 ILE A N 1
ATOM 661 C CA . ILE A 1 84 ? 21.593 -5.458 -19.541 1.00 92.88 84 ILE A CA 1
ATOM 662 C C . ILE A 1 84 ? 22.127 -6.365 -20.643 1.00 92.88 84 ILE A C 1
ATOM 664 O O . ILE A 1 84 ? 21.354 -6.864 -21.462 1.00 92.88 84 ILE A O 1
ATOM 668 N N . ASN A 1 85 ? 23.447 -6.565 -20.678 1.00 94.75 85 ASN A N 1
ATOM 669 C CA . ASN A 1 85 ? 24.134 -7.381 -21.688 1.00 94.75 85 ASN A CA 1
ATOM 670 C C . ASN A 1 85 ? 23.749 -7.003 -23.136 1.00 94.75 85 ASN A C 1
ATOM 672 O O . ASN A 1 85 ? 23.466 -7.874 -23.955 1.00 94.75 85 ASN A O 1
ATOM 676 N N . GLY A 1 86 ? 23.661 -5.701 -23.438 1.00 94.50 86 GLY A N 1
ATOM 677 C CA . GLY A 1 86 ? 23.276 -5.193 -24.763 1.00 94.50 86 GLY A CA 1
ATOM 678 C C . GLY A 1 86 ? 21.776 -5.268 -25.085 1.00 94.50 86 GLY A C 1
ATOM 679 O O . GLY A 1 86 ? 21.360 -4.902 -26.184 1.00 94.50 86 GLY A O 1
ATOM 680 N N . LYS A 1 87 ? 20.932 -5.741 -24.155 1.00 95.56 87 LYS A N 1
ATOM 681 C CA . LYS A 1 87 ? 19.476 -5.833 -24.335 1.00 95.56 87 LYS A CA 1
ATOM 682 C C . LYS A 1 87 ? 18.752 -4.755 -23.536 1.00 95.56 87 LYS A C 1
ATOM 684 O O . LYS A 1 87 ? 18.912 -4.658 -22.322 1.00 95.56 87 LYS A O 1
ATOM 689 N N . LYS A 1 88 ? 17.874 -4.003 -24.208 1.00 95.81 88 LYS A N 1
ATOM 690 C CA . LYS A 1 88 ? 16.965 -3.040 -23.568 1.00 95.81 88 LYS A CA 1
ATOM 691 C C . LYS A 1 88 ? 15.822 -3.766 -22.863 1.00 95.81 88 LYS A C 1
ATOM 693 O O . LYS A 1 88 ? 15.058 -4.498 -23.494 1.00 95.81 88 LYS A O 1
ATOM 698 N N . ILE A 1 89 ? 15.695 -3.543 -21.562 1.00 94.44 89 ILE A N 1
ATOM 699 C CA . ILE A 1 89 ? 14.685 -4.140 -20.689 1.00 94.44 89 ILE A CA 1
ATOM 700 C C . ILE A 1 89 ? 13.918 -3.008 -20.005 1.00 94.44 89 ILE A C 1
ATOM 702 O O . ILE A 1 89 ? 14.503 -2.007 -19.595 1.00 94.44 89 ILE A O 1
ATOM 706 N N . ARG A 1 90 ? 12.591 -3.147 -19.906 1.00 93.31 90 ARG A N 1
ATOM 707 C CA . ARG A 1 90 ? 11.760 -2.224 -19.125 1.00 93.31 90 ARG A CA 1
ATOM 708 C C . ARG A 1 90 ? 11.683 -2.728 -17.694 1.00 93.31 90 ARG A C 1
ATOM 710 O O . ARG A 1 90 ? 11.194 -3.827 -17.454 1.00 93.31 90 ARG A O 1
ATOM 717 N N . GLU A 1 91 ? 12.115 -1.902 -16.761 1.00 91.62 91 GLU A N 1
ATOM 718 C CA . GLU A 1 91 ? 12.044 -2.171 -15.330 1.00 91.62 91 GLU A CA 1
ATOM 719 C C . GLU A 1 91 ? 11.191 -1.114 -14.648 1.00 91.62 91 GLU A C 1
ATOM 721 O O . GLU A 1 91 ? 11.056 0.004 -15.147 1.00 91.62 91 GLU A O 1
ATOM 726 N N . ARG A 1 92 ? 10.593 -1.462 -13.508 1.00 93.25 92 ARG A N 1
ATOM 727 C CA . ARG A 1 92 ? 9.847 -0.490 -12.709 1.00 93.25 92 ARG A CA 1
ATOM 728 C C . ARG A 1 92 ? 10.798 0.598 -12.208 1.00 93.25 92 ARG A C 1
ATOM 730 O O . ARG A 1 92 ? 11.910 0.304 -11.773 1.00 93.25 92 ARG A O 1
ATOM 737 N N . ASP A 1 93 ? 10.348 1.842 -12.295 1.00 95.81 93 ASP A N 1
ATOM 738 C CA . ASP A 1 93 ? 11.060 3.002 -11.770 1.00 95.81 93 ASP A CA 1
ATOM 739 C C . ASP A 1 93 ? 10.361 3.516 -10.515 1.00 95.81 93 ASP A C 1
ATOM 741 O O . ASP A 1 93 ? 9.126 3.517 -10.438 1.00 95.81 93 ASP A O 1
ATOM 745 N N . TYR A 1 94 ? 11.158 3.972 -9.553 1.00 97.19 94 TYR A N 1
ATOM 746 C CA . TYR A 1 94 ? 10.661 4.483 -8.284 1.00 97.19 94 TYR A CA 1
ATOM 747 C C . TYR A 1 94 ? 11.333 5.803 -7.923 1.00 97.19 94 TYR A C 1
ATOM 749 O O . TYR A 1 94 ? 12.497 6.048 -8.241 1.00 97.19 94 TYR A O 1
ATOM 757 N N . HIS A 1 95 ? 10.593 6.658 -7.228 1.00 97.69 95 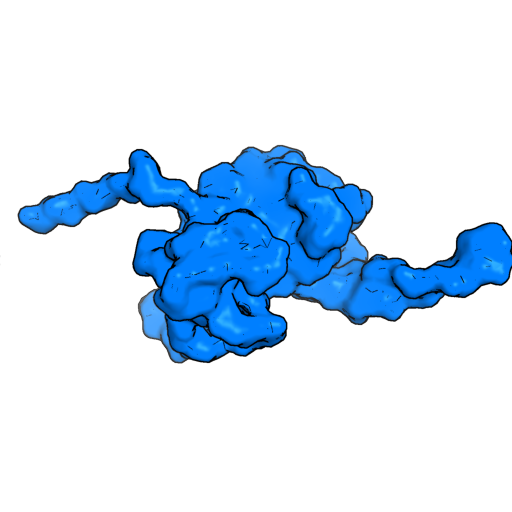HIS A N 1
ATOM 758 C CA . HIS A 1 95 ? 11.159 7.829 -6.580 1.00 97.69 95 HIS A CA 1
ATOM 759 C C . HIS A 1 95 ? 12.149 7.401 -5.481 1.00 97.69 95 HIS A C 1
ATOM 761 O O . HIS A 1 95 ? 11.868 6.443 -4.767 1.00 97.69 95 HIS A O 1
ATOM 767 N N . PRO A 1 96 ? 13.285 8.100 -5.301 1.00 96.81 96 PRO A N 1
ATOM 768 C CA . PRO A 1 96 ? 14.312 7.710 -4.332 1.00 96.81 96 PRO A CA 1
ATOM 769 C C . PRO A 1 96 ? 13.802 7.778 -2.885 1.00 96.81 96 PRO A C 1
ATOM 771 O O . PRO A 1 96 ? 12.842 8.495 -2.595 1.00 96.81 96 PRO A O 1
ATOM 774 N N . HIS A 1 97 ? 14.491 7.115 -1.952 1.00 97.62 97 HIS A N 1
ATOM 775 C CA . HIS A 1 97 ? 14.083 7.055 -0.537 1.00 97.62 97 HIS A CA 1
ATOM 776 C C . HIS A 1 97 ? 14.010 8.434 0.149 1.00 97.62 97 HIS A C 1
ATOM 778 O O . HIS A 1 97 ? 13.285 8.626 1.121 1.00 97.62 97 HIS A O 1
ATOM 784 N N . THR A 1 98 ? 14.728 9.433 -0.371 1.00 97.31 98 THR A N 1
ATOM 785 C CA . THR A 1 98 ? 14.690 10.817 0.131 1.00 97.31 98 THR A CA 1
ATOM 786 C C . THR A 1 98 ? 13.436 11.589 -0.295 1.00 97.31 98 THR A C 1
ATOM 788 O O . THR A 1 98 ? 13.139 12.638 0.285 1.00 97.31 98 THR A O 1
ATOM 791 N N . SER A 1 99 ? 12.697 11.086 -1.289 1.00 98.31 99 SER A N 1
ATOM 792 C CA . SER A 1 99 ? 11.519 11.739 -1.863 1.00 98.31 99 SER A CA 1
ATOM 793 C C . SER A 1 99 ? 10.327 11.765 -0.906 1.00 98.31 99 SER A C 1
ATOM 795 O O . SER A 1 99 ? 10.174 10.906 -0.035 1.00 98.31 99 SER A O 1
ATOM 797 N N . GLN A 1 100 ? 9.428 12.731 -1.107 1.00 98.31 100 GLN A N 1
ATOM 798 C CA . GLN A 1 100 ? 8.179 12.784 -0.348 1.00 98.31 100 GLN A CA 1
ATOM 799 C C . GLN A 1 100 ? 7.271 11.591 -0.662 1.00 98.31 100 GLN A C 1
ATOM 801 O O . GLN A 1 100 ? 6.561 11.128 0.218 1.00 98.31 100 GLN A O 1
ATOM 806 N N . GLN A 1 101 ? 7.314 11.066 -1.886 1.00 98.12 101 GLN A N 1
ATOM 807 C CA . GLN A 1 101 ? 6.525 9.915 -2.313 1.00 98.12 101 GLN A CA 1
ATOM 808 C C . GLN A 1 101 ? 6.898 8.646 -1.541 1.00 98.12 101 GLN A C 1
ATOM 810 O O . GLN A 1 101 ? 6.014 7.926 -1.090 1.00 98.12 101 GLN A O 1
ATOM 815 N N . TYR A 1 102 ? 8.196 8.396 -1.344 1.00 98.06 102 TYR A N 1
ATOM 816 C CA . TYR A 1 102 ? 8.659 7.272 -0.530 1.00 98.06 102 TYR A CA 1
ATOM 817 C C . TYR A 1 102 ? 8.273 7.438 0.946 1.00 98.06 102 TYR A C 1
ATOM 819 O O . TYR A 1 102 ? 7.750 6.514 1.561 1.00 98.06 102 TYR A O 1
ATOM 827 N N . LYS A 1 103 ? 8.459 8.642 1.502 1.00 98.31 103 LYS A N 1
ATOM 828 C CA . LYS A 1 103 ? 8.042 8.959 2.880 1.00 98.31 103 LYS A CA 1
ATOM 829 C C . LYS A 1 103 ? 6.531 8.831 3.071 1.00 98.31 103 LYS A C 1
ATOM 831 O O . LYS A 1 103 ? 6.061 8.424 4.127 1.00 98.31 103 LYS A O 1
ATOM 836 N N . ASP A 1 104 ? 5.761 9.185 2.049 1.00 98.31 104 ASP A N 1
ATOM 837 C CA . ASP A 1 104 ? 4.314 9.033 2.041 1.00 98.31 104 ASP A CA 1
ATOM 838 C C . ASP A 1 104 ? 3.891 7.556 2.031 1.00 98.31 104 ASP A C 1
ATOM 840 O O . ASP A 1 104 ? 2.912 7.227 2.699 1.00 98.31 104 ASP A O 1
ATOM 844 N N . ASP A 1 105 ? 4.607 6.697 1.299 1.00 98.25 105 ASP A N 1
ATOM 845 C CA . ASP A 1 105 ? 4.403 5.244 1.289 1.00 98.25 105 ASP A CA 1
ATOM 846 C C . ASP A 1 105 ? 4.709 4.630 2.663 1.00 98.25 105 ASP A C 1
ATOM 848 O O . ASP A 1 105 ? 3.918 3.844 3.184 1.00 98.25 105 ASP A O 1
ATOM 852 N N . GLU A 1 106 ? 5.813 5.040 3.292 1.00 98.06 106 GLU A N 1
ATOM 853 C CA . GLU A 1 106 ? 6.180 4.618 4.648 1.00 98.06 106 GLU A CA 1
ATOM 854 C C . GLU A 1 106 ? 5.135 5.049 5.687 1.00 98.06 106 GLU A C 1
ATOM 856 O O . GLU A 1 106 ? 4.707 4.257 6.530 1.00 98.06 106 GLU A O 1
ATOM 861 N N . ALA A 1 107 ? 4.680 6.303 5.619 1.00 98.31 107 ALA A N 1
ATOM 862 C CA . ALA A 1 107 ? 3.650 6.820 6.510 1.00 98.31 107 ALA A CA 1
ATOM 863 C C . ALA A 1 107 ? 2.317 6.073 6.338 1.00 98.31 107 ALA A C 1
ATOM 865 O O . ALA A 1 107 ? 1.657 5.769 7.334 1.00 98.31 107 ALA A O 1
ATOM 866 N N . PHE A 1 108 ? 1.939 5.728 5.103 1.00 98.19 108 PHE A N 1
ATOM 867 C CA . PHE A 1 108 ? 0.728 4.946 4.865 1.00 98.19 108 PHE A CA 1
ATOM 868 C C . PHE A 1 108 ? 0.868 3.505 5.369 1.00 98.19 108 PHE A C 1
ATOM 870 O O . PHE A 1 108 ? -0.031 3.017 6.049 1.00 98.19 108 PHE A O 1
ATOM 877 N N . LEU A 1 109 ? 2.018 2.855 5.152 1.00 97.56 109 LEU A N 1
ATOM 878 C CA . LEU A 1 109 ? 2.322 1.549 5.749 1.00 97.56 109 LEU A CA 1
ATOM 879 C C . LEU A 1 109 ? 2.178 1.570 7.270 1.00 97.56 109 LEU A C 1
ATOM 881 O O . LEU A 1 109 ? 1.556 0.680 7.844 1.00 97.56 109 LEU A O 1
ATOM 885 N N . ASN A 1 110 ? 2.730 2.586 7.931 1.00 97.69 110 ASN A N 1
ATOM 886 C CA . ASN A 1 110 ? 2.628 2.725 9.381 1.00 97.69 110 ASN A CA 1
ATOM 887 C C . ASN A 1 110 ? 1.177 2.873 9.852 1.00 97.69 110 ASN A C 1
ATOM 889 O O . ASN A 1 110 ? 0.812 2.263 10.854 1.00 97.69 110 ASN A O 1
ATOM 893 N N . ALA A 1 111 ? 0.341 3.599 9.106 1.00 97.38 111 ALA A N 1
ATOM 894 C CA . ALA A 1 111 ? -1.088 3.689 9.389 1.00 97.38 111 ALA A CA 1
ATOM 895 C C . ALA A 1 111 ? -1.806 2.343 9.185 1.00 97.38 111 ALA A C 1
ATOM 897 O O . ALA A 1 111 ? -2.571 1.914 10.045 1.00 97.38 111 ALA A O 1
ATOM 898 N N . MET A 1 112 ? -1.520 1.637 8.087 1.00 96.69 112 MET A N 1
ATOM 899 C CA . MET A 1 112 ? -2.122 0.334 7.783 1.00 96.69 112 MET A CA 1
ATOM 900 C C . MET A 1 112 ? -1.796 -0.728 8.837 1.00 96.69 112 MET A C 1
ATOM 902 O O . MET A 1 112 ? -2.654 -1.531 9.195 1.00 96.69 112 MET A O 1
ATOM 906 N N . ARG A 1 113 ? -0.575 -0.719 9.381 1.00 95.00 113 ARG A N 1
ATOM 907 C CA . ARG A 1 113 ? -0.119 -1.683 10.401 1.00 95.00 113 ARG A CA 1
ATOM 908 C C . ARG A 1 113 ? -0.902 -1.619 11.716 1.00 95.00 113 ARG A C 1
ATOM 910 O O . ARG A 1 113 ? -0.760 -2.521 12.535 1.00 95.00 113 ARG A O 1
ATOM 917 N N . LEU A 1 114 ? -1.705 -0.576 11.932 1.00 93.75 114 LEU A N 1
ATOM 918 C CA . LEU A 1 114 ? -2.616 -0.488 13.076 1.00 93.75 114 LEU A CA 1
ATOM 919 C C . LEU A 1 114 ? -3.865 -1.364 12.901 1.00 93.75 114 LEU A C 1
ATOM 921 O O . LEU A 1 114 ? -4.466 -1.761 13.895 1.00 93.75 114 LEU A O 1
ATOM 925 N N . PHE A 1 115 ? -4.251 -1.661 11.657 1.00 92.94 115 PHE A N 1
ATOM 926 C CA . PHE A 1 115 ? -5.531 -2.299 11.330 1.00 92.94 115 PHE A CA 1
ATOM 927 C C . PHE A 1 115 ? -5.388 -3.617 10.558 1.00 92.94 115 PHE A C 1
ATOM 929 O O . PHE A 1 115 ? -6.305 -4.436 10.575 1.00 92.94 115 PHE A O 1
ATOM 936 N N . PHE A 1 116 ? -4.256 -3.835 9.885 1.00 92.19 116 PHE A N 1
ATOM 937 C CA . PHE A 1 116 ? -3.988 -5.030 9.086 1.00 92.19 116 PHE A CA 1
ATOM 938 C C . PHE A 1 116 ? -2.927 -5.914 9.737 1.00 92.19 116 PHE A C 1
ATOM 940 O O . PHE A 1 116 ? -1.925 -5.432 10.264 1.00 92.19 116 PHE A O 1
ATOM 947 N N . GLU A 1 117 ? -3.131 -7.230 9.668 1.00 84.94 117 GLU A N 1
ATOM 948 C CA . GLU A 1 117 ? -2.219 -8.199 10.287 1.00 84.94 117 GLU A CA 1
ATOM 949 C C . GLU A 1 117 ? -0.933 -8.369 9.493 1.00 84.94 117 GLU A C 1
ATOM 951 O O . GLU A 1 117 ? 0.154 -8.545 10.051 1.00 84.94 117 GLU A O 1
ATOM 956 N N . LYS A 1 118 ? -1.095 -8.362 8.172 1.00 93.31 118 LYS A N 1
ATOM 957 C CA . LYS A 1 118 ? -0.044 -8.656 7.222 1.00 93.31 118 LYS A CA 1
ATOM 958 C C . LYS A 1 118 ? -0.211 -7.770 6.007 1.00 93.31 118 LYS A C 1
ATOM 960 O O . LYS A 1 118 ? -1.264 -7.734 5.377 1.00 93.31 118 LYS A O 1
ATOM 965 N N . ILE A 1 119 ? 0.854 -7.052 5.691 1.00 96.88 119 ILE A N 1
ATOM 966 C CA . ILE A 1 119 ? 0.944 -6.216 4.506 1.00 96.88 119 ILE A CA 1
ATOM 967 C C . ILE A 1 119 ? 2.081 -6.767 3.663 1.00 96.88 119 ILE A C 1
ATOM 969 O O . ILE A 1 119 ? 3.219 -6.879 4.118 1.00 96.88 119 ILE A O 1
ATOM 973 N N . LEU A 1 120 ? 1.779 -7.139 2.431 1.00 96.88 120 LEU A N 1
ATOM 974 C CA . LEU A 1 120 ? 2.771 -7.569 1.469 1.00 96.88 120 LEU A CA 1
ATOM 975 C C . LEU A 1 120 ? 3.248 -6.364 0.664 1.00 96.88 120 LEU A C 1
ATOM 977 O O . LEU A 1 120 ? 2.448 -5.581 0.147 1.00 96.88 120 LEU A O 1
ATOM 981 N N . VAL A 1 121 ? 4.566 -6.246 0.550 1.00 97.69 121 VAL A N 1
ATOM 982 C CA . VAL A 1 121 ? 5.237 -5.283 -0.326 1.00 97.69 121 VAL A CA 1
ATOM 983 C C . VAL A 1 121 ? 6.082 -6.009 -1.363 1.00 97.69 121 VAL A C 1
ATOM 985 O O . VAL A 1 121 ? 6.375 -7.201 -1.219 1.00 97.69 121 VAL A O 1
ATOM 988 N N . GLY A 1 122 ? 6.488 -5.291 -2.407 1.00 96.31 122 GLY A N 1
ATOM 989 C CA . GLY A 1 122 ? 7.330 -5.830 -3.469 1.00 96.31 122 GLY A CA 1
ATOM 990 C C . GLY A 1 122 ? 8.640 -6.455 -2.985 1.00 96.31 122 GLY A C 1
ATOM 991 O O . GLY A 1 122 ? 9.151 -6.144 -1.905 1.00 96.31 122 GLY A O 1
ATOM 992 N N . LYS A 1 123 ? 9.216 -7.327 -3.818 1.00 96.38 123 LYS A N 1
ATOM 993 C CA . LYS A 1 123 ? 10.537 -7.934 -3.587 1.00 96.38 123 LYS A CA 1
ATOM 994 C C . LYS A 1 123 ? 11.693 -7.011 -3.961 1.00 96.38 123 LYS A C 1
ATOM 996 O O . LYS A 1 123 ? 12.823 -7.293 -3.571 1.00 96.38 123 LYS A O 1
ATOM 1001 N N . ASN A 1 124 ? 11.439 -5.963 -4.748 1.00 95.81 124 ASN A N 1
ATOM 1002 C CA . ASN A 1 124 ? 12.468 -5.021 -5.180 1.00 95.81 124 ASN A CA 1
ATOM 1003 C C . ASN A 1 124 ? 13.258 -4.461 -3.976 1.00 95.81 124 ASN A C 1
ATOM 1005 O O . ASN A 1 124 ? 12.715 -4.317 -2.874 1.00 95.81 124 ASN A O 1
ATOM 1009 N N . VAL A 1 125 ? 14.542 -4.154 -4.187 1.00 95.62 125 VAL A N 1
ATOM 1010 C CA . VAL A 1 125 ? 15.437 -3.574 -3.165 1.00 95.62 125 VAL A CA 1
ATOM 1011 C C . VAL A 1 125 ? 14.899 -2.251 -2.616 1.00 95.62 125 VAL A C 1
ATOM 1013 O O . VAL A 1 125 ? 15.064 -1.965 -1.438 1.00 95.62 125 VAL A O 1
ATOM 1016 N N . HIS A 1 126 ? 14.152 -1.506 -3.437 1.00 96.75 126 HIS A N 1
ATOM 1017 C CA . HIS A 1 126 ? 13.450 -0.279 -3.055 1.00 96.75 126 HIS A CA 1
ATOM 1018 C C . HIS A 1 126 ? 12.538 -0.456 -1.829 1.00 96.75 126 HIS A C 1
ATOM 1020 O O . HIS A 1 126 ? 12.349 0.471 -1.056 1.00 96.75 126 HIS A O 1
ATOM 1026 N N . PHE A 1 127 ? 11.998 -1.658 -1.603 1.00 97.50 127 PHE A N 1
ATOM 1027 C CA . PHE A 1 127 ? 11.090 -1.938 -0.484 1.00 97.50 127 PHE A CA 1
ATOM 1028 C C . PHE A 1 127 ? 11.764 -2.657 0.696 1.00 97.50 127 PHE A C 1
ATOM 1030 O O . PHE A 1 127 ? 11.076 -3.172 1.576 1.00 97.50 127 PHE A O 1
ATOM 1037 N N . GLU A 1 128 ? 13.095 -2.750 0.726 1.00 97.19 128 GLU A N 1
ATOM 1038 C CA . GLU A 1 128 ? 13.812 -3.509 1.758 1.00 97.19 128 GLU A CA 1
ATOM 1039 C C . GLU A 1 128 ? 13.592 -2.976 3.169 1.00 97.19 128 GLU A C 1
ATOM 1041 O O . GLU A 1 128 ? 13.298 -3.759 4.072 1.00 97.19 128 GLU A O 1
ATOM 1046 N N . GLU A 1 129 ? 13.628 -1.657 3.346 1.00 97.62 129 GLU A N 1
ATOM 1047 C CA . GLU A 1 129 ? 13.372 -1.042 4.649 1.00 97.62 129 GLU A CA 1
ATOM 1048 C C . GLU A 1 129 ? 11.926 -1.261 5.108 1.00 97.62 129 GLU A C 1
ATOM 1050 O O . GLU A 1 129 ? 11.687 -1.537 6.283 1.00 97.62 129 GLU A O 1
ATOM 1055 N N . PHE A 1 130 ? 10.955 -1.253 4.186 1.00 97.94 130 PHE A N 1
ATOM 1056 C CA . PHE A 1 130 ? 9.557 -1.537 4.524 1.00 97.94 130 PHE A CA 1
ATOM 1057 C C . PHE A 1 130 ? 9.386 -2.947 5.090 1.00 97.94 130 PHE A C 1
ATOM 1059 O O . PHE A 1 130 ? 8.620 -3.137 6.028 1.00 97.94 130 PHE A O 1
ATOM 1066 N N . ARG A 1 131 ? 10.138 -3.932 4.587 1.00 97.94 131 ARG A N 1
ATOM 1067 C CA . ARG A 1 131 ? 10.085 -5.322 5.075 1.00 97.94 131 ARG A CA 1
ATOM 1068 C C . ARG A 1 131 ? 10.674 -5.509 6.477 1.00 97.94 131 ARG A C 1
ATOM 1070 O O . ARG A 1 131 ? 10.457 -6.558 7.075 1.00 97.94 131 ARG A O 1
ATOM 1077 N N . LYS A 1 132 ? 11.391 -4.520 7.022 1.00 97.19 132 LYS A N 1
ATOM 1078 C CA . LYS A 1 132 ? 11.867 -4.542 8.418 1.00 97.19 132 LYS A CA 1
ATOM 1079 C C . LYS A 1 132 ? 10.768 -4.155 9.411 1.00 97.19 132 LYS A C 1
ATOM 1081 O O . LYS A 1 132 ? 10.899 -4.394 10.611 1.00 97.19 132 LYS A O 1
ATOM 1086 N N . LEU A 1 133 ? 9.679 -3.555 8.931 1.00 96.62 133 LEU A N 1
ATOM 1087 C CA . LEU A 1 133 ? 8.554 -3.142 9.756 1.00 96.62 133 LEU A CA 1
ATOM 1088 C C . LEU A 1 133 ? 7.728 -4.359 10.206 1.00 96.62 133 LEU A C 1
ATOM 1090 O O . LEU A 1 133 ? 7.364 -5.221 9.409 1.00 96.62 133 LEU A O 1
ATOM 1094 N N . LYS A 1 134 ? 7.367 -4.414 11.496 1.00 94.69 134 LYS A N 1
ATOM 1095 C CA . LYS A 1 134 ? 6.509 -5.482 12.044 1.00 94.69 134 LYS A CA 1
ATOM 1096 C C . LYS A 1 134 ? 5.187 -5.566 11.273 1.00 94.69 134 LYS A C 1
ATOM 1098 O O . LYS A 1 134 ? 4.492 -4.557 11.167 1.00 94.69 134 LYS A O 1
ATOM 1103 N N . GLY A 1 135 ? 4.821 -6.768 10.826 1.00 94.06 135 GLY A N 1
ATOM 1104 C CA . GLY A 1 135 ? 3.591 -7.015 10.062 1.00 94.06 135 GLY A CA 1
ATOM 1105 C C . GLY A 1 135 ? 3.728 -6.755 8.558 1.00 94.06 135 GLY A C 1
ATOM 1106 O O . GLY A 1 135 ? 2.743 -6.872 7.838 1.00 94.06 135 GLY A O 1
ATOM 1107 N N . VAL A 1 136 ? 4.928 -6.426 8.067 1.00 97.38 136 VAL A N 1
ATOM 1108 C CA . VAL A 1 136 ? 5.206 -6.246 6.638 1.00 97.38 136 VAL A CA 1
ATOM 1109 C C . VAL A 1 136 ? 6.083 -7.392 6.135 1.00 97.38 136 VAL A C 1
ATOM 1111 O O . VAL A 1 136 ? 7.067 -7.753 6.774 1.00 97.38 136 VAL A O 1
ATOM 1114 N N . A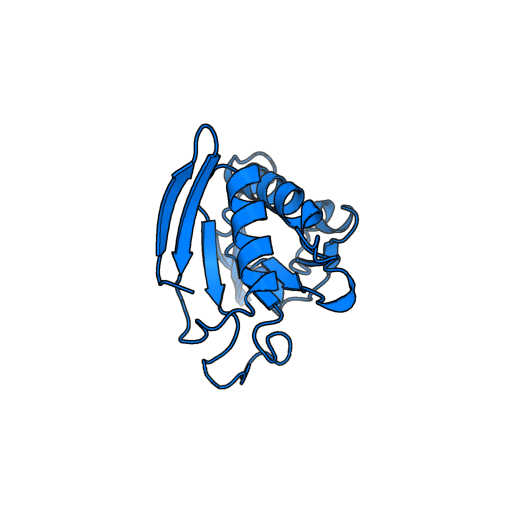LA A 1 137 ? 5.728 -7.987 4.996 1.00 97.00 137 ALA A N 1
ATOM 1115 C CA . ALA A 1 137 ? 6.427 -9.142 4.437 1.00 97.00 137 ALA A CA 1
ATOM 1116 C C . ALA A 1 137 ? 6.670 -9.008 2.927 1.00 97.00 137 ALA A C 1
ATOM 1118 O O . ALA A 1 137 ? 6.056 -8.195 2.237 1.00 97.00 137 ALA A O 1
ATOM 1119 N N . ASN A 1 138 ? 7.579 -9.833 2.403 1.00 96.50 138 ASN A N 1
ATOM 1120 C CA . ASN A 1 138 ? 7.844 -9.911 0.970 1.00 96.50 138 ASN A CA 1
ATOM 1121 C C . ASN A 1 138 ? 6.700 -10.643 0.249 1.00 96.50 138 ASN A C 1
ATOM 1123 O O . ASN A 1 138 ? 6.512 -11.842 0.445 1.00 96.50 138 ASN A O 1
ATOM 1127 N N . GLY A 1 139 ? 5.969 -9.933 -0.608 1.00 94.19 139 GLY A N 1
ATOM 1128 C CA . GLY A 1 139 ? 4.918 -10.490 -1.461 1.00 94.19 139 GLY A CA 1
ATOM 1129 C C . GLY A 1 139 ? 5.407 -11.017 -2.813 1.00 94.19 139 GLY A C 1
ATOM 1130 O O . GLY A 1 139 ? 4.609 -11.504 -3.613 1.00 94.19 139 GLY A O 1
ATOM 1131 N N . GLY A 1 140 ? 6.693 -10.894 -3.133 1.00 94.62 140 GLY A N 1
ATOM 1132 C CA . GLY A 1 140 ? 7.225 -11.229 -4.452 1.00 94.62 140 GLY A CA 1
ATOM 1133 C C . GLY A 1 140 ? 7.033 -10.115 -5.488 1.00 94.62 140 GLY A C 1
ATOM 1134 O O . GLY A 1 140 ? 6.568 -9.018 -5.194 1.00 94.62 140 GLY A O 1
ATOM 1135 N N . GLY A 1 141 ? 7.408 -10.398 -6.741 1.00 91.94 141 GLY A N 1
ATOM 1136 C CA . GLY A 1 141 ? 7.467 -9.383 -7.808 1.00 91.94 141 GLY A CA 1
ATOM 1137 C C . GLY A 1 141 ? 6.112 -8.848 -8.277 1.00 91.94 141 GLY A C 1
ATOM 1138 O O . GLY A 1 141 ? 6.048 -7.766 -8.855 1.00 91.94 141 GLY A O 1
ATOM 1139 N N . LEU A 1 142 ? 5.021 -9.571 -8.012 1.00 89.19 142 LEU A N 1
ATOM 1140 C CA . LEU A 1 142 ? 3.669 -9.086 -8.302 1.00 89.19 142 LEU A CA 1
ATOM 1141 C C . LEU A 1 142 ? 3.354 -7.814 -7.498 1.00 89.19 142 LEU A C 1
ATOM 1143 O O . LEU A 1 142 ? 2.759 -6.878 -8.029 1.00 89.19 142 LEU A O 1
ATOM 1147 N N . HIS A 1 143 ? 3.860 -7.752 -6.268 1.00 93.00 143 HIS A N 1
ATOM 1148 C CA . HIS A 1 143 ? 3.678 -6.639 -5.344 1.00 93.00 143 HIS A CA 1
ATOM 1149 C C . HIS A 1 143 ? 4.706 -5.521 -5.547 1.00 93.00 143 HIS A C 1
ATOM 1151 O O . HIS A 1 143 ? 4.734 -4.569 -4.787 1.00 93.00 143 HIS A O 1
ATOM 1157 N N . ASP A 1 144 ? 5.544 -5.567 -6.589 1.00 93.94 144 ASP A N 1
ATOM 1158 C CA . ASP A 1 144 ? 6.435 -4.442 -6.908 1.00 93.94 144 ASP A CA 1
ATOM 1159 C C . ASP A 1 144 ? 5.651 -3.208 -7.421 1.00 93.94 144 ASP A C 1
ATOM 1161 O O . ASP A 1 144 ? 6.193 -2.114 -7.527 1.00 93.94 144 ASP A O 1
ATOM 1165 N N . GLY A 1 145 ? 4.368 -3.364 -7.769 1.00 91.38 145 GLY A N 1
ATOM 1166 C CA . GLY A 1 145 ? 3.510 -2.267 -8.236 1.00 91.38 145 GLY A CA 1
ATOM 1167 C C . GLY A 1 145 ? 2.484 -1.749 -7.224 1.00 91.38 145 GLY A C 1
ATOM 1168 O O . GLY A 1 145 ? 1.864 -0.723 -7.496 1.00 91.38 145 GLY A O 1
ATOM 1169 N N . HIS A 1 146 ? 2.266 -2.442 -6.106 1.00 93.50 146 HIS A N 1
ATOM 1170 C CA . HIS A 1 146 ? 1.226 -2.106 -5.129 1.00 93.50 146 HIS A CA 1
ATOM 1171 C C . HIS A 1 146 ? 1.500 -2.729 -3.753 1.00 93.50 146 HIS A C 1
ATOM 1173 O O . HIS A 1 146 ? 2.137 -3.776 -3.651 1.00 93.50 146 HIS A O 1
ATOM 1179 N N . PHE A 1 147 ? 0.946 -2.117 -2.707 1.00 93.94 147 PHE A N 1
ATOM 1180 C CA . PHE A 1 147 ? 0.750 -2.758 -1.409 1.00 93.94 147 PHE A CA 1
ATOM 1181 C C . PHE A 1 147 ? -0.402 -3.752 -1.493 1.00 93.94 147 PHE A C 1
ATOM 1183 O O . PHE A 1 147 ? -1.402 -3.447 -2.139 1.00 93.94 147 PHE A O 1
ATOM 1190 N N . HIS A 1 148 ? -0.313 -4.862 -0.766 1.00 94.62 148 HIS A N 1
ATOM 1191 C CA . HIS A 1 148 ? -1.430 -5.783 -0.566 1.00 94.62 148 HIS A CA 1
ATOM 1192 C C . HIS A 1 148 ? -1.664 -6.006 0.923 1.00 94.62 148 HIS A C 1
ATOM 1194 O O . HIS A 1 148 ? -0.767 -6.450 1.635 1.00 94.62 148 HIS A O 1
ATOM 1200 N N . ALA A 1 149 ? -2.854 -5.674 1.407 1.00 94.38 149 ALA A N 1
ATOM 1201 C CA . ALA A 1 149 ? -3.193 -5.754 2.821 1.00 94.38 149 ALA A CA 1
ATOM 1202 C C . ALA A 1 149 ? -4.127 -6.934 3.081 1.00 94.38 149 ALA A C 1
ATOM 1204 O O . ALA A 1 149 ? -5.232 -6.963 2.543 1.00 94.38 149 ALA A O 1
ATOM 1205 N N . GLU A 1 150 ? -3.697 -7.884 3.908 1.00 91.56 150 GLU A N 1
ATOM 1206 C CA . GLU A 1 150 ? -4.496 -9.029 4.345 1.00 91.56 150 GLU A CA 1
ATOM 1207 C C . GLU A 1 150 ? -5.240 -8.682 5.640 1.00 91.56 150 GLU A C 1
ATOM 1209 O O . GLU A 1 150 ? -4.662 -8.157 6.600 1.00 91.56 150 GLU A O 1
ATOM 1214 N N . PHE A 1 151 ? -6.532 -8.997 5.675 1.00 87.88 151 PHE A N 1
ATOM 1215 C CA . PHE A 1 151 ? -7.386 -8.804 6.838 1.00 87.88 151 PHE A CA 1
ATOM 1216 C C . PHE A 1 151 ? -7.842 -10.150 7.402 1.00 87.88 151 PHE A C 1
ATOM 1218 O O . PHE A 1 151 ? -8.098 -11.088 6.649 1.00 87.88 151 PHE A O 1
ATOM 1225 N N . SER A 1 152 ? -7.994 -10.237 8.724 1.00 82.50 152 SER A N 1
ATOM 1226 C CA . SER A 1 152 ? -8.564 -11.410 9.385 1.00 82.50 152 SER A CA 1
ATOM 1227 C C . SER A 1 152 ? -9.768 -11.021 10.228 1.00 82.50 152 SER A C 1
ATOM 1229 O O . SER A 1 152 ? -9.695 -10.129 11.072 1.00 82.50 152 SER A O 1
ATOM 1231 N N . LEU A 1 153 ? -10.865 -11.754 10.048 1.00 77.44 153 LEU A N 1
ATOM 1232 C CA . LEU A 1 153 ? -12.071 -11.592 10.861 1.00 77.44 153 LEU A CA 1
ATOM 1233 C C . LEU A 1 153 ? -11.891 -12.132 12.285 1.00 77.44 153 LEU A C 1
ATOM 1235 O O . LEU A 1 153 ? -12.585 -11.688 13.191 1.00 77.44 153 LEU A O 1
ATOM 1239 N N . THR A 1 154 ? -10.944 -13.050 12.512 1.00 76.56 154 THR A N 1
ATOM 1240 C CA . THR A 1 154 ? -10.769 -13.719 13.815 1.00 76.56 154 THR A CA 1
ATOM 1241 C C . THR A 1 154 ? -10.264 -12.798 14.925 1.00 76.56 154 THR A C 1
ATOM 1243 O O . THR A 1 154 ? -10.255 -13.199 16.086 1.00 76.56 154 THR A O 1
ATOM 1246 N N . LYS A 1 155 ? -9.837 -11.578 14.584 1.00 65.81 155 LYS A N 1
ATOM 1247 C CA . LYS A 1 155 ? -9.342 -10.577 15.537 1.00 65.81 155 LYS A CA 1
ATOM 1248 C C . LYS A 1 155 ? -10.269 -9.375 15.709 1.00 65.81 155 LYS A C 1
ATOM 1250 O O . LYS A 1 155 ? -9.927 -8.467 16.465 1.00 65.81 155 LYS A O 1
ATOM 1255 N N . ILE A 1 156 ? -11.430 -9.358 15.049 1.00 69.69 156 ILE A N 1
ATOM 1256 C CA . ILE A 1 156 ? -12.450 -8.348 15.338 1.00 69.69 156 ILE A CA 1
ATOM 1257 C C . ILE A 1 156 ? -13.104 -8.711 16.667 1.00 69.69 156 ILE A C 1
ATOM 1259 O O . ILE A 1 156 ? -13.684 -9.786 16.808 1.00 69.69 156 ILE A O 1
ATOM 1263 N N . LYS A 1 157 ? -13.029 -7.792 17.628 1.00 69.38 157 LYS A N 1
ATOM 1264 C CA . LYS A 1 157 ? -13.869 -7.824 18.819 1.00 69.38 157 LYS A CA 1
ATOM 1265 C C . LYS A 1 157 ? -15.005 -6.832 18.613 1.00 69.38 157 LYS A C 1
ATOM 1267 O O . LYS A 1 157 ? -14.762 -5.628 18.579 1.00 69.38 157 LYS A O 1
ATOM 1272 N N . GLU A 1 158 ? -16.215 -7.346 18.455 1.00 69.12 158 GLU A N 1
ATOM 1273 C CA . GLU A 1 158 ? -17.420 -6.529 18.530 1.00 69.12 158 GLU A CA 1
ATOM 1274 C C . GLU A 1 158 ? -17.602 -6.090 19.987 1.00 69.12 158 GLU A C 1
ATOM 1276 O O . GLU A 1 158 ? -17.428 -6.885 20.916 1.00 69.12 158 GLU A O 1
ATOM 1281 N N . ILE A 1 159 ? -17.825 -4.796 20.192 1.00 75.12 159 ILE A N 1
ATOM 1282 C CA . ILE A 1 159 ? -18.182 -4.259 21.501 1.00 75.12 159 ILE A CA 1
ATOM 1283 C C . ILE A 1 159 ? -19.693 -4.101 21.446 1.00 75.12 159 ILE A C 1
ATOM 1285 O O . ILE A 1 159 ? -20.184 -3.259 20.700 1.00 75.12 159 ILE A O 1
ATOM 1289 N N . GLU A 1 160 ? -20.401 -4.964 22.166 1.00 71.69 160 GLU A N 1
ATOM 1290 C CA . GLU A 1 160 ? -21.846 -4.839 22.342 1.00 71.69 160 GLU A CA 1
ATOM 1291 C C . GLU A 1 160 ? -22.134 -3.600 23.207 1.00 71.69 160 GLU A C 1
ATOM 1293 O O . GLU A 1 160 ? -21.396 -3.330 24.162 1.00 71.69 160 GLU A O 1
ATOM 1298 N N . GLU A 1 161 ? -23.151 -2.827 22.812 1.00 61.22 161 GLU A N 1
ATOM 1299 C CA . GLU A 1 161 ? -23.628 -1.629 23.525 1.00 61.22 161 GLU A CA 1
ATOM 1300 C C . GLU A 1 161 ? -24.349 -1.968 24.836 1.00 61.22 161 GLU A C 1
ATOM 1302 O O . GLU A 1 161 ? -25.103 -2.969 24.870 1.00 61.22 161 GLU A O 1
#

pLDDT: mean 92.17, std 6.87, range [61.22, 98.31]

Radius of gyration: 16.36 Å; chains: 1; bounding box: 48×32×48 Å